Protein AF-A0A7C1GKV4-F1 (afdb_monomer_lite)

Structure (mmCIF, N/CA/C/O backbone):
data_AF-A0A7C1GKV4-F1
#
_entry.id   AF-A0A7C1GKV4-F1
#
loop_
_atom_site.group_PDB
_atom_site.id
_atom_site.type_symbol
_atom_site.label_atom_id
_atom_site.label_alt_id
_atom_site.label_comp_id
_atom_site.label_asym_id
_atom_site.label_entity_id
_atom_site.label_seq_id
_atom_site.pdbx_PDB_ins_code
_atom_site.Cartn_x
_atom_site.Cartn_y
_atom_site.Cartn_z
_atom_site.occupancy
_atom_site.B_iso_or_equiv
_atom_site.auth_seq_id
_atom_site.auth_comp_id
_atom_site.auth_asym_id
_atom_site.auth_atom_id
_atom_site.pdbx_PDB_model_num
ATOM 1 N N . MET A 1 1 ? -21.444 -11.875 -3.799 1.00 48.97 1 MET A N 1
ATOM 2 C CA . MET A 1 1 ? -20.025 -11.824 -3.410 1.00 48.97 1 MET A CA 1
ATOM 3 C C . MET A 1 1 ? -19.714 -13.017 -2.531 1.00 48.97 1 MET A C 1
ATOM 5 O O . MET A 1 1 ? -20.426 -13.207 -1.545 1.00 48.97 1 MET A O 1
ATOM 9 N N . SER A 1 2 ? -18.746 -13.840 -2.931 1.00 41.09 2 SER A N 1
ATOM 10 C CA . SER A 1 2 ? -18.395 -15.095 -2.247 1.00 41.09 2 SER A CA 1
ATOM 11 C C . SER A 1 2 ? -17.543 -14.828 -0.994 1.00 41.09 2 SER A C 1
ATOM 13 O O . SER A 1 2 ? -17.033 -13.725 -0.800 1.00 41.09 2 SER A O 1
ATOM 15 N N . ILE A 1 3 ? -17.397 -15.833 -0.126 1.00 46.38 3 ILE A N 1
ATOM 16 C CA . ILE A 1 3 ? -16.536 -15.771 1.069 1.00 46.38 3 ILE A CA 1
ATOM 17 C C . ILE A 1 3 ? -15.066 -15.501 0.677 1.00 46.38 3 ILE A C 1
ATOM 19 O O . ILE A 1 3 ? -14.377 -14.774 1.389 1.00 46.38 3 ILE A O 1
ATOM 23 N N . GLY A 1 4 ? -14.629 -15.976 -0.497 1.00 49.34 4 GLY A N 1
ATOM 24 C CA . GLY A 1 4 ? -13.272 -15.765 -1.015 1.00 49.34 4 GLY A CA 1
ATOM 25 C C . GLY A 1 4 ? -12.950 -14.303 -1.343 1.00 49.34 4 GL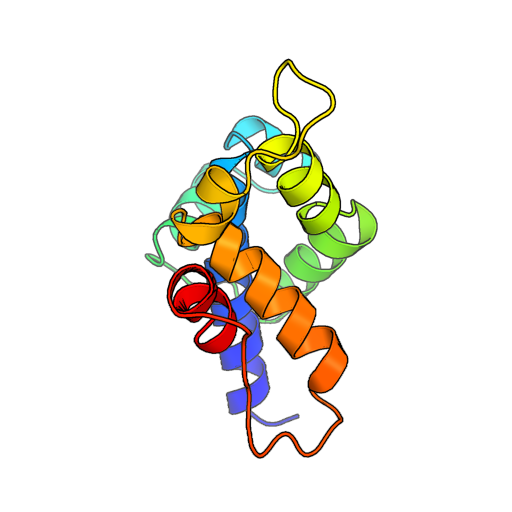Y A C 1
ATOM 26 O O . GLY A 1 4 ? -11.894 -13.818 -0.959 1.00 49.34 4 GLY A O 1
ATOM 27 N N . GLU A 1 5 ? -13.886 -13.551 -1.937 1.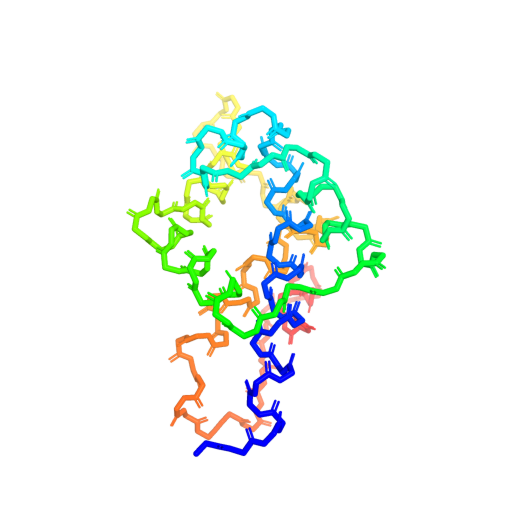00 56.91 5 GLU A N 1
ATOM 28 C CA . GLU A 1 5 ? -13.684 -12.115 -2.237 1.00 56.91 5 GLU A CA 1
ATOM 29 C C . GLU A 1 5 ? -13.533 -11.263 -0.958 1.00 56.91 5 GLU A C 1
ATOM 31 O O . GLU A 1 5 ? -12.916 -10.192 -0.960 1.00 56.91 5 GLU A O 1
ATOM 36 N N . ALA A 1 6 ? -14.120 -11.717 0.157 1.00 57.03 6 ALA A N 1
ATOM 37 C CA . ALA A 1 6 ? -14.031 -11.031 1.443 1.00 57.03 6 ALA A CA 1
ATOM 38 C C . ALA A 1 6 ? -12.680 -11.268 2.138 1.00 57.03 6 ALA A C 1
ATOM 40 O O . ALA A 1 6 ? -12.109 -10.314 2.666 1.00 57.03 6 ALA A O 1
ATOM 41 N N . GLU A 1 7 ? -12.160 -12.499 2.112 1.00 59.12 7 GLU A N 1
ATOM 42 C CA . GLU A 1 7 ? -10.816 -12.817 2.624 1.00 59.12 7 GLU A CA 1
ATOM 43 C C . GLU A 1 7 ? -9.718 -12.143 1.793 1.00 59.12 7 GLU A C 1
ATOM 45 O O . GLU A 1 7 ? -8.778 -11.570 2.352 1.00 59.12 7 GLU A O 1
ATOM 50 N N . GLU A 1 8 ? -9.888 -12.122 0.471 1.00 61.66 8 GLU A N 1
ATOM 51 C CA . GLU A 1 8 ? -8.988 -11.447 -0.464 1.00 61.66 8 GLU A CA 1
ATOM 52 C C . GLU A 1 8 ? -8.890 -9.945 -0.155 1.00 61.66 8 GLU A C 1
ATOM 54 O O . GLU A 1 8 ? -7.793 -9.396 -0.033 1.00 61.66 8 GLU A O 1
ATOM 59 N N . SER A 1 9 ? -10.027 -9.294 0.116 1.00 79.56 9 SER A N 1
ATOM 60 C CA . SER A 1 9 ? -10.062 -7.882 0.513 1.00 79.56 9 SER A CA 1
ATOM 61 C C . SER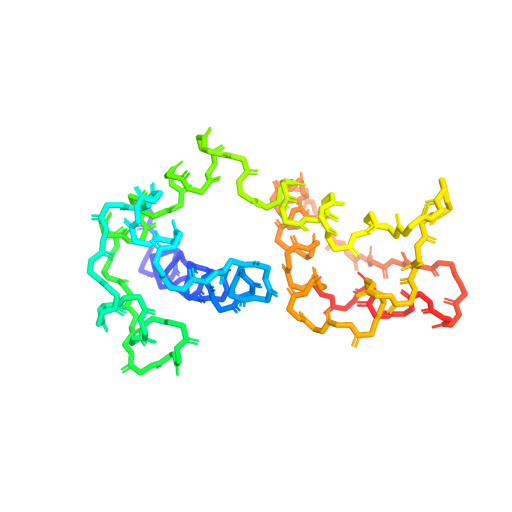 A 1 9 ? -9.284 -7.613 1.812 1.00 79.56 9 SER A C 1
ATOM 63 O O . SER A 1 9 ? -8.556 -6.623 1.901 1.00 79.56 9 SER A O 1
ATOM 65 N N . SER A 1 10 ? -9.399 -8.485 2.820 1.00 93.00 10 SER A N 1
ATOM 66 C CA . SER A 1 10 ? -8.720 -8.319 4.116 1.00 93.00 10 SER A CA 1
ATOM 67 C C . SER A 1 10 ? -7.207 -8.519 4.030 1.00 93.00 10 SER A C 1
ATOM 69 O O . SER A 1 10 ? -6.449 -7.746 4.627 1.00 93.00 10 SER A O 1
ATOM 71 N N . TYR A 1 11 ? -6.754 -9.520 3.270 1.00 93.44 11 TYR A N 1
ATOM 72 C CA . TYR A 1 11 ? -5.329 -9.738 3.027 1.00 93.44 11 TYR A CA 1
ATOM 73 C C . TYR A 1 11 ? -4.708 -8.579 2.238 1.00 93.44 11 TYR A C 1
ATOM 75 O O . TYR A 1 11 ? -3.663 -8.060 2.638 1.00 93.44 11 TYR A O 1
ATOM 83 N N . ILE A 1 12 ? -5.379 -8.117 1.173 1.00 93.88 12 ILE A N 1
ATOM 84 C CA . ILE A 1 12 ? -4.935 -6.966 0.371 1.00 93.88 12 ILE A CA 1
ATOM 85 C C . ILE A 1 12 ? -4.751 -5.735 1.261 1.00 93.88 12 ILE A C 1
ATOM 87 O O . ILE A 1 12 ? -3.718 -5.073 1.179 1.00 93.88 12 ILE A O 1
ATOM 91 N N . VAL A 1 13 ? -5.700 -5.448 2.158 1.00 96.25 13 VAL A N 1
ATOM 92 C CA . VAL A 1 13 ? -5.589 -4.313 3.089 1.00 96.25 13 VAL A CA 1
ATOM 93 C C . VAL A 1 13 ? -4.372 -4.441 3.994 1.00 96.25 13 VAL A C 1
ATOM 95 O O . VAL A 1 13 ? -3.606 -3.487 4.119 1.00 96.25 13 VAL A O 1
ATOM 98 N N . ALA A 1 14 ? -4.169 -5.602 4.617 1.00 97.06 14 ALA A N 1
ATO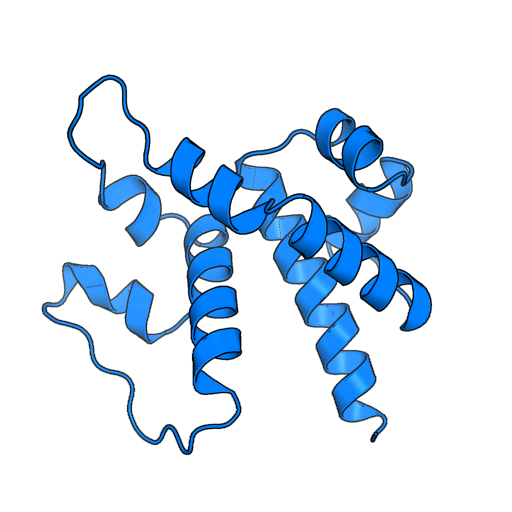M 99 C CA . ALA A 1 14 ? -3.016 -5.821 5.488 1.00 97.06 14 ALA A CA 1
ATOM 100 C C . ALA A 1 14 ? -1.692 -5.661 4.717 1.00 97.06 14 ALA A C 1
ATOM 102 O O . ALA A 1 14 ? -0.774 -4.985 5.190 1.00 97.06 14 ALA A O 1
ATOM 103 N N . LYS A 1 15 ? -1.621 -6.198 3.491 1.00 96.56 15 LYS A N 1
ATOM 104 C CA . LYS A 1 15 ? -0.459 -6.071 2.599 1.00 96.56 15 LYS A CA 1
ATOM 105 C C . LYS A 1 15 ? -0.205 -4.615 2.199 1.00 96.56 15 LYS A C 1
ATOM 107 O O . LYS A 1 15 ? 0.946 -4.174 2.218 1.00 96.56 15 LYS A O 1
ATOM 112 N N . LEU A 1 16 ? -1.254 -3.846 1.903 1.00 97.31 16 LEU A N 1
ATOM 113 C CA . LEU A 1 16 ? -1.158 -2.413 1.616 1.00 97.31 16 LEU A CA 1
ATOM 114 C C . LEU A 1 16 ? -0.675 -1.621 2.829 1.00 97.31 16 LEU A C 1
ATOM 116 O O . LEU A 1 16 ? 0.250 -0.831 2.688 1.00 97.31 16 LEU A O 1
ATOM 120 N N . LEU A 1 17 ? -1.233 -1.856 4.019 1.00 97.62 17 LEU A N 1
ATOM 121 C CA . LEU A 1 17 ? -0.786 -1.188 5.244 1.00 97.62 17 LEU A CA 1
ATOM 122 C C . LEU A 1 17 ? 0.685 -1.497 5.548 1.00 97.62 17 LEU A C 1
ATOM 124 O O . LEU A 1 17 ? 1.459 -0.581 5.823 1.00 97.62 17 LEU A O 1
ATOM 128 N N . ASN A 1 18 ? 1.091 -2.768 5.453 1.00 97.38 18 ASN A N 1
ATOM 129 C CA . ASN A 1 18 ? 2.492 -3.173 5.602 1.00 97.38 18 ASN A CA 1
ATOM 130 C C . ASN A 1 18 ? 3.404 -2.448 4.601 1.00 97.38 18 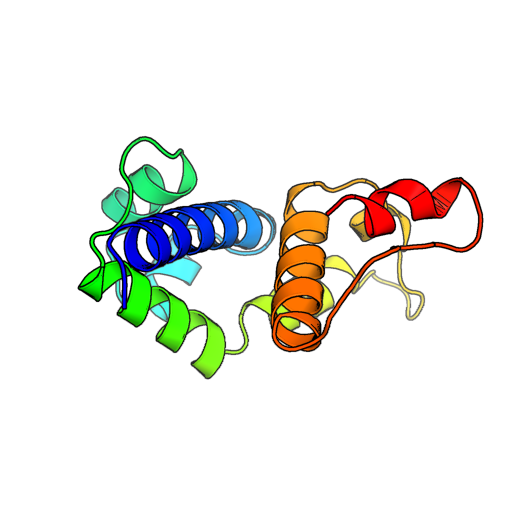ASN A C 1
ATOM 132 O O . ASN A 1 18 ? 4.501 -2.025 4.957 1.00 97.38 18 ASN A O 1
ATOM 136 N N . SER A 1 19 ? 2.935 -2.278 3.366 1.00 97.19 19 SER A N 1
ATOM 137 C CA . SER A 1 19 ? 3.696 -1.627 2.303 1.00 97.19 19 SER A CA 1
ATOM 138 C C . SER A 1 19 ? 3.786 -0.110 2.497 1.00 97.19 19 SER A C 1
ATOM 140 O O . SER A 1 19 ? 4.860 0.472 2.379 1.00 97.19 19 SER A O 1
ATOM 142 N N . LEU A 1 20 ? 2.686 0.534 2.895 1.00 97.31 20 LEU A N 1
ATOM 143 C CA . LEU A 1 20 ? 2.624 1.965 3.210 1.00 97.31 20 LEU A CA 1
ATOM 144 C C . LEU A 1 20 ? 3.514 2.342 4.401 1.00 97.31 20 LEU A C 1
ATOM 146 O O . LEU A 1 20 ? 4.015 3.464 4.453 1.00 97.31 20 LEU A O 1
ATOM 150 N N . LYS A 1 21 ? 3.783 1.406 5.324 1.00 95.25 21 LYS A N 1
ATOM 151 C CA . LYS A 1 21 ? 4.727 1.608 6.436 1.00 95.25 21 LYS A CA 1
ATOM 152 C C . LYS A 1 21 ? 6.170 1.854 6.006 1.00 95.25 21 LYS A C 1
ATOM 154 O O . LYS A 1 21 ? 6.953 2.240 6.873 1.00 95.25 21 LYS A O 1
ATOM 159 N N . GLU A 1 22 ? 6.510 1.619 4.743 1.00 94.06 22 GLU A N 1
ATOM 160 C CA . GLU A 1 22 ? 7.802 2.003 4.175 1.00 94.06 22 GLU A CA 1
ATOM 161 C C . GLU A 1 22 ? 7.983 3.522 4.117 1.00 94.06 22 GLU A C 1
ATOM 163 O O . GLU A 1 22 ? 9.088 4.022 4.288 1.00 94.06 22 GLU A O 1
ATOM 168 N N . VAL A 1 23 ? 6.888 4.254 3.907 1.00 93.69 23 VAL A N 1
ATOM 169 C CA . VAL A 1 23 ? 6.916 5.706 3.703 1.00 93.69 23 VAL A CA 1
ATOM 170 C C . VAL A 1 23 ? 6.309 6.452 4.887 1.00 93.69 23 VAL A C 1
ATOM 172 O O . VAL A 1 23 ? 6.827 7.488 5.289 1.00 93.69 23 VAL A O 1
ATOM 175 N N . TYR A 1 24 ? 5.238 5.912 5.466 1.00 95.69 24 TYR A N 1
ATOM 176 C CA . TYR A 1 24 ? 4.503 6.543 6.557 1.00 95.69 24 TYR A CA 1
ATOM 177 C C . TYR A 1 24 ? 4.859 5.930 7.908 1.00 95.69 24 TYR A C 1
ATOM 179 O O . TYR A 1 24 ? 4.948 4.708 8.070 1.00 95.69 24 TYR A O 1
ATOM 187 N N . THR A 1 25 ? 5.000 6.766 8.926 1.00 95.81 25 THR A N 1
ATOM 188 C CA . THR A 1 25 ? 5.051 6.368 10.335 1.00 95.81 25 THR A CA 1
ATOM 189 C C . THR A 1 25 ? 3.684 5.864 10.814 1.00 95.81 25 THR A C 1
ATOM 191 O O . THR A 1 25 ? 2.656 6.094 10.180 1.00 95.81 25 THR A O 1
ATOM 194 N N . PHE A 1 26 ? 3.646 5.157 11.951 1.00 95.00 26 PHE A N 1
ATOM 195 C CA . PHE A 1 26 ? 2.362 4.750 12.540 1.00 95.00 26 PHE A CA 1
ATOM 196 C C . PHE A 1 26 ? 1.494 5.947 12.919 1.00 95.00 26 PHE A C 1
ATOM 198 O O . PHE A 1 26 ? 0.291 5.889 12.711 1.00 95.00 26 PHE A O 1
ATOM 205 N N . LYS A 1 27 ? 2.109 7.034 13.399 1.00 95.69 27 LYS A N 1
ATOM 206 C CA . LYS A 1 27 ? 1.399 8.258 13.765 1.00 95.69 27 LYS A CA 1
ATOM 207 C C . LYS A 1 27 ? 0.702 8.893 12.559 1.00 95.69 27 LYS A C 1
ATOM 209 O O . LYS A 1 27 ? -0.473 9.215 12.643 1.00 95.69 27 LYS A O 1
ATOM 214 N N . GLU A 1 28 ? 1.395 9.002 11.427 1.00 96.88 28 GLU A N 1
ATOM 215 C CA . GLU A 1 28 ? 0.788 9.526 10.196 1.00 96.88 28 GLU A CA 1
ATOM 216 C C . GLU A 1 28 ? -0.356 8.633 9.706 1.00 96.88 28 GLU A C 1
ATOM 218 O O . GLU A 1 28 ? -1.409 9.134 9.327 1.00 96.88 28 GLU A O 1
ATOM 223 N N . LEU A 1 29 ? -0.183 7.305 9.734 1.00 97.12 29 LEU A N 1
ATOM 224 C CA . LEU A 1 29 ? -1.260 6.387 9.354 1.00 97.12 29 LEU A CA 1
ATOM 225 C C . LEU A 1 29 ? -2.443 6.437 10.325 1.00 97.12 29 LEU A C 1
ATOM 227 O O . LEU A 1 29 ? -3.576 6.319 9.877 1.00 97.12 29 LEU A O 1
ATOM 231 N N . GLU A 1 30 ? -2.201 6.612 11.623 1.00 96.75 30 GLU A N 1
ATOM 232 C CA . GLU A 1 30 ? -3.248 6.783 12.634 1.00 96.75 30 GLU A CA 1
ATOM 233 C C . GLU A 1 30 ? -4.077 8.038 12.359 1.00 96.75 30 GLU A C 1
ATOM 235 O O . GLU A 1 30 ? -5.301 7.950 12.313 1.00 96.75 30 GLU A O 1
ATOM 240 N N . GLU A 1 31 ? -3.419 9.169 12.094 1.00 96.50 31 GLU A N 1
ATOM 241 C CA . GLU A 1 31 ? -4.078 10.440 11.771 1.00 96.50 31 GLU A CA 1
ATOM 242 C C . GLU A 1 31 ? -4.873 10.364 10.457 1.00 96.50 31 GLU A C 1
ATOM 244 O O . GLU A 1 31 ? -5.986 10.875 10.368 1.00 96.50 31 GLU A O 1
ATOM 249 N N . ILE A 1 32 ? -4.321 9.710 9.431 1.00 96.25 32 ILE A N 1
ATOM 250 C CA . ILE A 1 32 ? -4.942 9.613 8.103 1.00 96.25 32 ILE A CA 1
ATOM 251 C C . ILE A 1 32 ? -6.107 8.613 8.078 1.00 96.25 32 ILE A C 1
ATOM 253 O O . ILE A 1 32 ? -7.098 8.841 7.383 1.00 96.25 32 ILE A O 1
ATOM 257 N N . LEU A 1 33 ? -5.959 7.472 8.756 1.00 95.00 33 LEU A N 1
ATOM 258 C CA . LEU A 1 33 ? -6.918 6.362 8.713 1.00 95.00 33 LEU A CA 1
ATOM 259 C C . LEU A 1 33 ? -7.910 6.382 9.881 1.00 95.00 33 LEU A C 1
ATOM 261 O O . LEU A 1 33 ? -8.767 5.499 9.935 1.00 95.00 33 LEU A O 1
ATOM 265 N N . ASP A 1 34 ? -7.775 7.344 10.800 1.00 95.00 34 ASP A N 1
ATOM 266 C CA . ASP A 1 34 ? -8.558 7.455 12.035 1.00 95.00 34 ASP A CA 1
ATOM 267 C C . ASP A 1 34 ? -8.593 6.118 12.801 1.00 95.00 34 ASP A C 1
ATOM 269 O O . ASP A 1 34 ? -9.642 5.547 13.113 1.00 95.00 34 ASP A O 1
ATOM 273 N N . MET A 1 35 ? -7.404 5.542 13.015 1.00 93.81 35 MET A N 1
ATOM 274 C CA . MET A 1 35 ? -7.255 4.206 13.594 1.00 93.81 35 MET A CA 1
ATOM 275 C C . MET A 1 35 ? -6.097 4.130 14.589 1.00 93.81 35 MET A C 1
ATOM 277 O O . MET A 1 35 ? -4.972 4.455 14.219 1.00 93.81 35 MET A O 1
ATOM 281 N N . PRO A 1 36 ? -6.311 3.569 15.795 1.00 95.62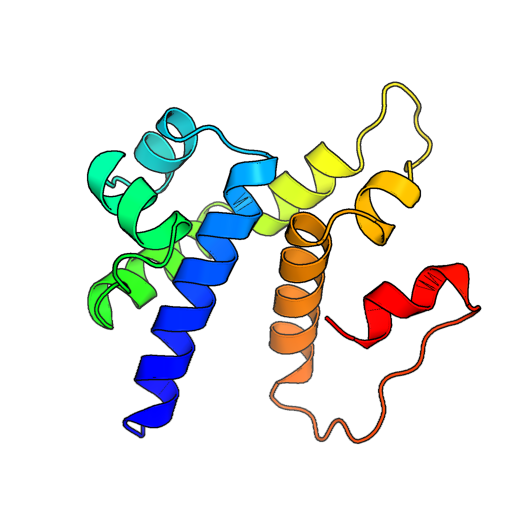 36 PRO A N 1
ATOM 282 C CA . PRO A 1 36 ? -5.249 3.407 16.779 1.00 95.62 36 PRO A CA 1
ATOM 283 C C . PRO A 1 36 ? -4.028 2.659 16.231 1.00 95.62 36 PRO A C 1
ATOM 285 O O . PRO A 1 36 ? -4.155 1.566 15.666 1.00 95.62 36 PRO A O 1
ATOM 288 N N . SER A 1 37 ? -2.835 3.179 16.516 1.00 94.62 37 SER A N 1
ATOM 289 C CA . SER A 1 37 ? -1.546 2.589 16.135 1.00 94.62 37 SER A CA 1
ATOM 290 C C . SER A 1 37 ? -1.414 1.124 16.552 1.00 94.62 37 SER A C 1
ATOM 292 O O . SER A 1 37 ? -0.821 0.330 15.828 1.00 94.62 37 SER A O 1
ATOM 294 N N . GLN A 1 38 ? -2.013 0.728 17.681 1.00 95.31 38 GLN A N 1
ATOM 295 C CA . GLN A 1 38 ? -2.020 -0.665 18.140 1.00 95.31 38 GLN A CA 1
ATOM 296 C C . GLN A 1 38 ? -2.741 -1.603 17.156 1.00 95.31 38 GLN A C 1
ATOM 298 O O . GLN A 1 38 ? -2.288 -2.724 16.923 1.00 95.31 38 GLN A O 1
ATOM 303 N N . LEU A 1 39 ? -3.861 -1.163 16.572 1.00 96.19 39 LEU A N 1
ATOM 304 C CA . LEU A 1 39 ? -4.587 -1.935 15.559 1.00 96.19 39 LEU A CA 1
ATOM 305 C C . LEU A 1 39 ? -3.824 -1.944 14.237 1.00 96.19 39 LEU A C 1
ATOM 307 O O . LEU A 1 39 ? -3.639 -3.013 13.655 1.00 96.19 39 LEU A O 1
ATOM 311 N N . LEU A 1 40 ? -3.312 -0.785 13.812 1.00 96.50 40 LEU A N 1
ATOM 312 C CA . LEU A 1 40 ? -2.467 -0.682 12.622 1.00 96.50 40 LEU A CA 1
ATOM 313 C C . LEU A 1 40 ? -1.261 -1.617 12.717 1.00 96.50 40 LEU A C 1
ATOM 315 O O . LEU A 1 40 ? -0.977 -2.338 11.764 1.00 96.50 40 LEU A O 1
ATOM 319 N N . TRP A 1 41 ? -0.594 -1.670 13.873 1.00 96.81 41 TRP A N 1
ATOM 320 C CA . TRP A 1 41 ? 0.525 -2.575 14.110 1.00 96.81 41 TRP A CA 1
ATOM 321 C C . TRP A 1 41 ? 0.122 -4.025 13.846 1.00 96.81 41 TRP A C 1
ATOM 323 O O . TRP A 1 41 ? 0.730 -4.660 12.986 1.00 96.81 41 TRP A O 1
ATOM 333 N N . ARG A 1 42 ? -0.965 -4.506 14.467 1.00 97.19 42 ARG A N 1
ATOM 334 C CA . ARG A 1 42 ? -1.455 -5.888 14.292 1.00 97.19 42 ARG A CA 1
ATOM 335 C C . ARG A 1 42 ? -1.748 -6.238 12.835 1.00 97.19 42 ARG A C 1
ATOM 337 O O . ARG A 1 42 ? -1.480 -7.367 12.428 1.00 97.19 42 ARG A O 1
ATOM 344 N N . TYR A 1 43 ? -2.291 -5.295 12.067 1.00 96.94 43 TYR A N 1
ATOM 345 C CA . TYR A 1 43 ? -2.568 -5.496 10.644 1.00 96.94 43 TYR A CA 1
ATOM 346 C C . TYR A 1 43 ? -1.282 -5.495 9.814 1.00 96.94 43 TYR A C 1
ATOM 348 O O . TYR A 1 43 ? -1.082 -6.375 8.982 1.00 96.94 43 TYR A O 1
ATOM 356 N N . THR A 1 44 ? -0.373 -4.553 10.073 1.00 96.25 44 THR A N 1
ATOM 357 C CA . THR A 1 44 ? 0.901 -4.446 9.343 1.00 96.25 44 THR A CA 1
ATOM 358 C C . THR A 1 44 ? 1.848 -5.614 9.612 1.00 96.25 44 THR A C 1
ATOM 360 O O . THR A 1 44 ? 2.658 -5.939 8.748 1.00 96.25 44 THR A O 1
ATOM 363 N N . THR A 1 45 ? 1.762 -6.263 10.775 1.00 95.75 45 THR A N 1
ATOM 364 C CA . THR A 1 45 ? 2.544 -7.463 11.115 1.00 95.75 45 THR A CA 1
ATOM 365 C C . THR A 1 45 ? 1.833 -8.763 10.754 1.00 95.75 45 THR A C 1
ATOM 367 O O . THR A 1 45 ? 2.349 -9.835 11.064 1.00 95.75 45 THR A O 1
ATOM 370 N N . PHE A 1 46 ? 0.652 -8.688 10.128 1.00 95.75 46 PHE A N 1
ATOM 371 C CA . PHE A 1 46 ? -0.198 -9.838 9.808 1.00 95.75 46 PHE A CA 1
ATOM 372 C C . PHE A 1 46 ? -0.583 -10.687 11.036 1.00 95.75 46 PHE A C 1
ATOM 374 O O . PHE A 1 46 ? -0.974 -11.843 10.904 1.00 95.75 46 PHE A O 1
ATOM 381 N N . SER A 1 47 ? -0.494 -10.124 12.248 1.00 96.19 47 SER A N 1
ATOM 382 C CA . SER A 1 47 ? -0.900 -10.801 13.489 1.00 96.19 47 SER A CA 1
ATOM 383 C C . SER A 1 47 ? -2.421 -10.889 13.626 1.00 96.19 47 SER A C 1
ATOM 385 O O . SER A 1 47 ? -2.939 -11.744 14.340 1.00 96.19 47 SER A O 1
ATOM 387 N N . GLN A 1 48 ? -3.145 -9.987 12.966 1.00 94.31 48 GLN A N 1
ATOM 388 C CA . GLN A 1 48 ? -4.587 -10.066 12.767 1.00 94.31 48 GLN A CA 1
ATOM 389 C C . GLN A 1 48 ? -4.919 -9.485 11.392 1.00 94.31 48 GLN A C 1
ATOM 391 O O . GLN A 1 48 ? -4.243 -8.567 10.933 1.00 94.31 48 GLN A O 1
ATOM 396 N N . PHE A 1 49 ? -5.987 -9.967 10.765 1.00 94.44 49 PHE A N 1
ATOM 397 C CA . PHE A 1 49 ? -6.561 -9.335 9.582 1.00 94.44 49 PHE A CA 1
ATOM 398 C C . PHE A 1 49 ? -7.768 -8.468 9.957 1.00 94.44 49 PHE A C 1
ATOM 400 O O . PHE A 1 49 ? -8.522 -8.833 10.864 1.00 94.44 49 PHE A O 1
ATOM 407 N N . PRO A 1 50 ? -7.969 -7.323 9.282 1.00 94.12 50 PRO A N 1
ATOM 408 C CA . PRO A 1 50 ? -9.156 -6.510 9.493 1.00 94.12 50 PRO A CA 1
ATOM 409 C C . PRO A 1 50 ? -10.404 -7.270 9.037 1.00 94.12 50 PRO A C 1
ATOM 411 O O . PRO A 1 50 ? -10.405 -7.927 7.994 1.00 94.12 50 PRO A O 1
ATOM 414 N N . GLU A 1 51 ? -11.494 -7.139 9.787 1.00 93.19 51 GLU A N 1
ATOM 415 C CA . GLU A 1 51 ? -12.802 -7.630 9.351 1.00 93.19 51 GLU A CA 1
ATOM 416 C C . GLU A 1 51 ? -13.268 -6.907 8.085 1.00 93.19 51 GLU A C 1
ATOM 418 O O . GLU A 1 51 ? -12.870 -5.773 7.824 1.00 93.19 51 GLU A O 1
ATOM 423 N N . ARG A 1 52 ? -14.185 -7.519 7.331 1.00 89.56 52 ARG A N 1
ATOM 424 C CA . ARG A 1 52 ? -14.651 -7.016 6.028 1.00 89.56 52 ARG A CA 1
ATOM 425 C C . ARG A 1 52 ? -15.050 -5.535 6.027 1.00 89.56 52 ARG A C 1
ATOM 427 O O . ARG A 1 52 ? -14.707 -4.806 5.099 1.00 89.56 52 ARG A O 1
ATOM 434 N N . GLN A 1 53 ? -15.782 -5.078 7.045 1.00 91.06 53 GLN A N 1
ATOM 435 C CA . GLN A 1 53 ? -16.202 -3.673 7.127 1.00 91.06 53 GLN A CA 1
ATOM 436 C C . GLN A 1 53 ? -15.014 -2.740 7.385 1.00 91.06 53 GLN A C 1
ATOM 438 O O . GLN A 1 53 ? -14.908 -1.687 6.761 1.00 91.06 53 GLN A O 1
ATOM 443 N N . THR A 1 54 ? -14.101 -3.145 8.266 1.00 93.56 54 THR A N 1
ATOM 444 C CA . THR A 1 54 ? -12.877 -2.403 8.593 1.00 93.56 54 THR A CA 1
ATOM 445 C C . THR A 1 54 ? -11.921 -2.361 7.404 1.00 93.56 54 THR A C 1
ATOM 447 O O . THR A 1 54 ? -11.419 -1.298 7.062 1.00 93.56 54 THR A O 1
ATOM 450 N N . ALA A 1 55 ? -11.736 -3.491 6.720 1.00 95.12 55 ALA A N 1
ATOM 451 C CA . ALA A 1 55 ? -10.973 -3.618 5.484 1.00 95.12 55 ALA A CA 1
ATOM 452 C C . ALA A 1 55 ? -11.474 -2.630 4.421 1.00 95.12 55 ALA A C 1
ATOM 454 O O . ALA A 1 55 ? -10.691 -1.864 3.862 1.00 95.12 55 ALA A O 1
ATOM 455 N N . LYS A 1 56 ? -12.795 -2.582 4.207 1.00 92.69 56 LYS A N 1
ATOM 456 C CA . LYS A 1 56 ? -13.413 -1.628 3.282 1.00 92.69 56 LYS A CA 1
ATOM 457 C C . LYS A 1 56 ? -13.133 -0.174 3.679 1.00 92.69 56 LYS A C 1
ATOM 459 O O . LYS A 1 56 ? -12.667 0.585 2.840 1.00 92.69 56 LYS A O 1
ATOM 464 N N . LYS A 1 57 ? -13.348 0.193 4.949 1.00 94.00 57 LYS A N 1
ATOM 465 C CA . LYS A 1 57 ? -13.074 1.555 5.449 1.00 94.00 57 LYS A CA 1
ATOM 466 C C . LYS A 1 57 ? -11.620 1.974 5.222 1.00 94.00 57 LYS A C 1
ATOM 468 O O . LYS A 1 57 ? -11.372 3.080 4.759 1.00 94.00 57 LYS A O 1
ATOM 473 N N . ILE A 1 58 ? -10.671 1.079 5.505 1.00 96.38 58 ILE A N 1
ATOM 474 C CA . ILE A 1 58 ? -9.245 1.345 5.285 1.00 96.38 58 ILE A CA 1
ATOM 475 C C . ILE A 1 58 ? -8.961 1.544 3.791 1.00 96.38 58 ILE A C 1
ATOM 477 O O . ILE A 1 58 ? -8.275 2.494 3.425 1.00 96.38 58 ILE A O 1
ATOM 481 N N . LEU A 1 59 ? -9.485 0.678 2.917 1.00 94.38 59 LEU A N 1
ATOM 482 C CA . LEU A 1 59 ? -9.306 0.815 1.466 1.00 94.38 59 LEU A CA 1
ATOM 483 C C . LEU A 1 59 ? -9.886 2.121 0.927 1.00 94.38 59 LEU A C 1
ATOM 485 O O . LEU A 1 59 ? -9.243 2.771 0.101 1.00 94.38 59 LEU A O 1
ATOM 489 N N . ASP A 1 60 ? -11.077 2.502 1.385 1.00 93.69 60 ASP A N 1
ATOM 490 C CA . ASP A 1 60 ? -11.724 3.753 0.995 1.00 93.69 60 ASP A CA 1
ATOM 491 C C . ASP A 1 60 ? -10.861 4.950 1.438 1.00 93.69 60 ASP A C 1
ATOM 493 O O . ASP A 1 60 ? -10.491 5.770 0.598 1.00 93.69 60 ASP A O 1
ATOM 497 N N . ALA A 1 61 ? -10.379 4.966 2.687 1.00 95.75 61 ALA A N 1
ATOM 498 C CA . ALA A 1 61 ? -9.482 6.011 3.189 1.00 95.75 61 ALA A CA 1
ATOM 499 C C . ALA A 1 61 ? -8.138 6.077 2.433 1.00 95.75 61 ALA A C 1
ATOM 501 O O . ALA A 1 61 ? -7.667 7.170 2.104 1.00 95.75 61 ALA A O 1
ATOM 502 N N . ILE A 1 62 ? -7.529 4.928 2.101 1.00 95.94 62 ILE A N 1
ATOM 503 C CA . ILE A 1 62 ? -6.309 4.850 1.275 1.00 95.94 62 ILE A CA 1
ATOM 504 C C . ILE A 1 62 ? -6.544 5.511 -0.091 1.00 95.94 62 ILE A C 1
ATOM 506 O O . ILE A 1 62 ? -5.683 6.254 -0.574 1.00 95.94 62 ILE A O 1
ATOM 510 N N . ARG A 1 63 ? -7.702 5.247 -0.715 1.00 93.38 63 ARG A N 1
ATOM 511 C CA . ARG A 1 63 ? -8.074 5.790 -2.031 1.00 93.38 63 ARG A CA 1
ATOM 512 C C . ARG A 1 63 ? -8.368 7.283 -1.971 1.00 93.38 63 ARG A C 1
ATOM 514 O O . ARG A 1 63 ? -7.840 8.029 -2.791 1.00 93.38 63 ARG A O 1
ATOM 521 N N . GLU A 1 64 ? -9.192 7.714 -1.023 1.00 95.50 64 GLU A N 1
ATOM 522 C CA . GLU A 1 64 ? -9.591 9.115 -0.851 1.00 95.50 64 GLU A CA 1
ATOM 523 C C . GLU A 1 64 ? -8.378 10.008 -0.582 1.00 95.50 64 GLU A C 1
ATOM 525 O O . GLU A 1 64 ? -8.233 11.073 -1.185 1.00 95.50 64 GLU A O 1
ATOM 530 N N . ASN A 1 65 ? -7.437 9.525 0.233 1.00 96.25 65 ASN A N 1
ATOM 531 C CA . ASN A 1 65 ? -6.214 10.253 0.555 1.00 96.25 65 ASN A CA 1
ATOM 532 C C . ASN A 1 65 ? -5.084 10.077 -0.471 1.00 96.25 65 ASN A C 1
ATOM 534 O O . ASN A 1 65 ? -4.042 10.728 -0.323 1.00 96.25 65 ASN A O 1
ATOM 538 N N . ARG A 1 66 ? -5.270 9.244 -1.508 1.00 96.12 66 ARG A N 1
ATOM 539 C CA . ARG A 1 66 ? -4.256 8.911 -2.530 1.00 96.12 66 ARG A CA 1
ATOM 540 C C . ARG A 1 66 ? -2.921 8.472 -1.917 1.00 96.12 66 ARG A C 1
ATOM 542 O O . ARG A 1 66 ? -1.856 8.971 -2.288 1.00 96.12 66 ARG A O 1
ATOM 549 N N . LEU A 1 67 ? -2.980 7.615 -0.893 1.00 97.00 67 LEU A N 1
ATOM 550 C CA . LEU A 1 67 ? -1.793 7.260 -0.101 1.00 97.00 67 LEU A CA 1
ATOM 551 C C . LEU A 1 67 ? -0.765 6.483 -0.909 1.00 97.00 67 LEU A C 1
ATOM 553 O O . LEU A 1 67 ? 0.429 6.682 -0.722 1.00 97.00 67 LEU A O 1
ATOM 557 N N . ILE A 1 68 ? -1.218 5.634 -1.828 1.00 96.31 68 ILE A N 1
ATOM 558 C CA . ILE A 1 68 ? -0.327 4.831 -2.665 1.00 96.31 68 ILE A CA 1
ATOM 559 C C . ILE A 1 68 ? 0.442 5.743 -3.623 1.00 96.31 68 ILE A C 1
ATOM 561 O O . ILE A 1 68 ? 1.664 5.675 -3.703 1.00 96.31 68 ILE A O 1
ATOM 565 N N . GLU A 1 69 ? -0.251 6.654 -4.300 1.00 94.19 69 GLU A N 1
ATOM 566 C CA . GLU A 1 69 ? 0.346 7.588 -5.251 1.00 94.19 69 GLU A CA 1
ATOM 567 C C . GLU A 1 69 ? 1.320 8.548 -4.559 1.00 94.19 69 GLU A C 1
ATOM 569 O O . GLU A 1 69 ? 2.404 8.823 -5.078 1.00 94.19 69 GLU A O 1
ATOM 574 N N . LYS A 1 70 ? 0.961 9.036 -3.365 1.00 94.50 70 LYS A N 1
ATOM 575 C CA . LYS A 1 70 ? 1.846 9.863 -2.535 1.00 94.50 70 LYS A CA 1
ATOM 576 C C . LYS A 1 70 ? 3.070 9.076 -2.059 1.00 94.50 70 LYS A C 1
ATOM 578 O O . LYS A 1 70 ? 4.175 9.603 -2.167 1.00 94.50 70 LYS A O 1
ATOM 583 N N . ALA A 1 71 ? 2.895 7.828 -1.615 1.00 93.69 71 ALA A N 1
ATOM 584 C CA . ALA A 1 71 ? 3.993 6.957 -1.202 1.00 93.69 71 ALA A CA 1
ATOM 585 C C . ALA A 1 71 ? 4.980 6.703 -2.344 1.00 93.69 71 ALA A C 1
ATOM 587 O O . ALA A 1 71 ? 6.180 6.894 -2.168 1.00 93.69 71 ALA A O 1
ATOM 588 N N . LEU A 1 72 ? 4.483 6.342 -3.531 1.00 91.62 72 LEU A N 1
ATOM 589 C CA . LEU A 1 72 ? 5.323 6.127 -4.710 1.00 91.62 72 LEU A CA 1
ATOM 590 C C . LEU A 1 72 ? 6.057 7.407 -5.115 1.00 91.62 72 LEU A C 1
ATOM 592 O O . LEU A 1 72 ? 7.259 7.371 -5.369 1.00 91.62 72 LEU A O 1
ATOM 596 N N . LYS A 1 73 ? 5.367 8.556 -5.115 1.00 89.38 73 LYS A N 1
ATOM 597 C CA . LYS A 1 73 ? 5.998 9.847 -5.406 1.00 89.38 73 LYS A CA 1
ATOM 598 C C . LYS A 1 73 ? 7.118 10.155 -4.415 1.00 89.38 73 LYS A C 1
ATOM 600 O O . LYS A 1 73 ? 8.187 10.574 -4.845 1.00 89.38 73 LYS A O 1
ATOM 605 N N . GLN A 1 74 ? 6.896 9.947 -3.120 1.00 88.06 74 GLN A N 1
ATOM 606 C CA . GLN A 1 74 ? 7.899 10.194 -2.085 1.00 88.06 74 GLN A CA 1
ATOM 607 C C . GLN A 1 74 ? 9.075 9.213 -2.176 1.00 88.06 74 GLN A C 1
ATOM 609 O O . GLN A 1 74 ? 10.219 9.645 -2.089 1.00 88.06 74 GLN A O 1
ATOM 614 N N . ALA A 1 75 ? 8.817 7.927 -2.422 1.00 85.31 75 ALA A N 1
ATOM 615 C CA . ALA A 1 75 ? 9.859 6.910 -2.572 1.00 85.31 75 ALA A CA 1
ATOM 616 C C . ALA A 1 75 ? 10.763 7.162 -3.793 1.00 85.31 75 ALA A C 1
ATOM 618 O O . ALA A 1 75 ? 11.968 6.915 -3.734 1.00 85.31 75 ALA A O 1
ATOM 619 N N . LEU A 1 76 ? 10.187 7.680 -4.883 1.00 81.19 76 LEU A N 1
ATOM 620 C CA . LEU A 1 76 ? 10.892 7.989 -6.132 1.00 81.19 76 LEU A CA 1
ATOM 621 C C . LEU A 1 76 ? 11.524 9.387 -6.163 1.00 81.19 76 LEU A C 1
ATOM 623 O O . LEU A 1 76 ? 12.377 9.646 -7.013 1.00 81.19 76 LEU A O 1
ATOM 627 N N . SER A 1 77 ? 11.109 10.291 -5.272 1.00 74.19 77 SER A N 1
ATOM 628 C CA . SER A 1 77 ? 11.680 11.636 -5.180 1.00 74.19 77 SER A CA 1
ATOM 629 C C . SER A 1 77 ? 13.048 11.563 -4.495 1.00 74.19 77 SER A C 1
ATOM 631 O O . SER A 1 77 ? 13.139 11.484 -3.272 1.00 74.19 77 SER A O 1
ATOM 633 N N . GLY A 1 78 ? 14.118 11.557 -5.291 1.00 65.06 78 GLY A N 1
ATOM 634 C CA . GLY A 1 78 ? 15.480 11.809 -4.817 1.00 65.06 78 GLY A CA 1
ATOM 635 C C . GLY A 1 78 ? 15.764 13.309 -4.660 1.00 65.06 78 GLY A C 1
ATOM 636 O O . GLY A 1 78 ? 14.939 14.153 -5.008 1.00 65.06 78 GLY A O 1
ATOM 637 N N . GLU A 1 79 ? 16.961 13.658 -4.178 1.00 60.69 79 GLU A N 1
ATOM 638 C CA . GLU A 1 79 ? 17.442 15.056 -4.136 1.00 60.69 79 GLU A CA 1
ATOM 639 C C . GLU A 1 79 ? 17.614 15.656 -5.543 1.00 60.69 79 GLU A C 1
ATOM 641 O O . GLU A 1 79 ? 17.643 16.873 -5.729 1.00 60.69 79 GLU A O 1
ATOM 646 N N . THR A 1 80 ? 17.703 14.795 -6.558 1.00 61.47 80 THR A N 1
ATOM 647 C CA . THR A 1 80 ? 17.836 15.181 -7.960 1.00 61.47 80 THR A CA 1
ATOM 648 C C . THR A 1 80 ? 16.500 15.043 -8.696 1.00 61.47 80 THR A C 1
ATOM 650 O O . THR A 1 80 ? 15.627 14.273 -8.307 1.00 61.47 80 THR A O 1
ATOM 653 N N . ARG A 1 81 ? 16.331 15.756 -9.819 1.00 65.75 81 ARG A N 1
ATOM 654 C CA . ARG A 1 81 ? 15.158 15.606 -10.713 1.00 65.75 81 ARG A CA 1
ATOM 655 C C . ARG A 1 81 ? 15.119 14.258 -11.460 1.00 65.75 81 ARG A C 1
ATOM 657 O O . ARG A 1 81 ? 14.304 14.100 -12.365 1.00 65.75 81 ARG A O 1
ATOM 664 N N . VAL A 1 82 ? 16.005 13.318 -11.129 1.00 70.88 82 VAL A N 1
ATOM 665 C CA . VAL A 1 82 ? 16.101 11.995 -11.751 1.00 70.88 82 VAL A CA 1
ATOM 666 C C . VAL A 1 82 ? 15.498 10.969 -10.799 1.00 70.88 82 VAL A C 1
ATOM 668 O O . VAL A 1 82 ? 15.865 10.915 -9.628 1.00 70.88 82 VAL A O 1
ATOM 671 N N . ALA A 1 83 ? 14.564 10.160 -11.299 1.00 70.88 83 ALA A N 1
ATOM 672 C CA . ALA A 1 83 ? 13.967 9.089 -10.514 1.00 70.88 83 ALA A CA 1
ATOM 673 C C . ALA A 1 83 ? 15.015 8.008 -10.215 1.00 70.88 83 ALA A C 1
ATOM 675 O O . ALA A 1 83 ? 15.638 7.453 -11.121 1.00 70.88 83 ALA A O 1
ATOM 676 N N . GLU A 1 84 ? 15.190 7.686 -8.938 1.00 78.38 84 GLU A N 1
ATOM 677 C CA . GLU A 1 84 ? 16.079 6.612 -8.504 1.00 78.38 84 GLU A CA 1
ATOM 678 C C . GLU A 1 84 ? 15.376 5.252 -8.660 1.00 78.38 84 GLU A C 1
ATOM 680 O O . GLU A 1 84 ? 14.827 4.711 -7.702 1.00 78.38 84 GLU A O 1
ATOM 685 N N . GLU A 1 85 ? 15.385 4.696 -9.881 1.00 79.00 85 GLU A N 1
ATOM 686 C CA . GLU A 1 85 ? 14.695 3.438 -10.247 1.00 79.00 85 GLU A CA 1
ATOM 687 C C . GLU A 1 85 ? 14.974 2.283 -9.267 1.00 79.00 85 GLU A C 1
ATOM 689 O O . GLU A 1 85 ? 14.081 1.498 -8.947 1.00 79.00 85 GLU A O 1
ATOM 694 N N . TRP A 1 86 ? 16.201 2.195 -8.744 1.00 82.12 86 TRP A N 1
ATOM 695 C CA . TRP A 1 86 ? 16.618 1.139 -7.819 1.00 82.12 86 TRP A CA 1
ATOM 696 C C . TRP A 1 86 ? 15.811 1.128 -6.510 1.00 82.12 86 TRP A C 1
ATOM 698 O O . TRP A 1 86 ? 15.568 0.053 -5.961 1.00 82.12 86 TRP A O 1
ATOM 708 N N . ARG A 1 87 ? 15.333 2.291 -6.035 1.00 79.94 87 ARG A N 1
ATOM 709 C CA . ARG A 1 87 ? 14.489 2.385 -4.828 1.00 79.94 87 ARG A CA 1
ATOM 710 C C . ARG A 1 87 ? 13.146 1.693 -5.011 1.00 79.94 87 ARG A C 1
ATOM 712 O O . ARG A 1 87 ? 12.550 1.248 -4.036 1.00 79.94 87 ARG A O 1
ATOM 719 N N . LEU A 1 88 ? 12.678 1.614 -6.253 1.00 84.12 88 LEU A N 1
ATOM 720 C CA . LEU A 1 88 ? 11.444 0.936 -6.609 1.00 84.12 88 LEU A CA 1
ATOM 721 C C . LEU A 1 88 ? 11.700 -0.537 -6.922 1.00 84.12 88 LEU A C 1
ATOM 723 O O . LEU A 1 88 ? 11.015 -1.392 -6.376 1.00 84.12 88 LEU A O 1
ATOM 727 N N . LEU A 1 89 ? 12.707 -0.843 -7.743 1.00 86.38 89 LEU A N 1
ATOM 728 C CA . LEU A 1 89 ? 12.963 -2.205 -8.227 1.00 86.38 89 LEU A CA 1
ATOM 729 C C . LEU A 1 89 ? 13.428 -3.185 -7.139 1.00 86.38 89 LEU A C 1
ATOM 731 O O . LEU A 1 89 ? 13.218 -4.386 -7.285 1.00 86.38 89 LEU A O 1
ATOM 735 N N . PHE A 1 90 ? 14.039 -2.696 -6.056 1.00 85.81 90 PHE A N 1
ATOM 736 C CA . PHE A 1 90 ? 14.608 -3.546 -5.000 1.00 85.81 90 PHE A CA 1
ATOM 737 C C . PHE A 1 90 ? 13.936 -3.383 -3.635 1.00 85.81 90 PHE A C 1
ATOM 739 O O . PHE A 1 90 ? 14.440 -3.894 -2.636 1.00 85.81 90 PHE A O 1
ATOM 746 N N . ASN A 1 91 ? 12.789 -2.704 -3.575 1.00 91.00 91 ASN A N 1
ATOM 747 C CA . ASN A 1 91 ? 12.013 -2.570 -2.350 1.00 91.00 91 ASN A CA 1
ATOM 748 C C . ASN A 1 91 ? 10.686 -3.336 -2.476 1.00 91.00 91 ASN A C 1
ATOM 750 O O . ASN A 1 91 ? 9.755 -2.837 -3.112 1.00 91.00 91 ASN A O 1
ATOM 754 N N . PRO A 1 92 ? 10.551 -4.524 -1.851 1.00 91.94 92 PRO A N 1
ATOM 755 C CA . PRO A 1 92 ? 9.342 -5.341 -1.955 1.00 91.94 92 PRO A CA 1
ATOM 756 C C . PRO A 1 92 ? 8.066 -4.619 -1.515 1.00 91.94 92 PRO A C 1
ATOM 758 O O . PRO A 1 92 ? 6.995 -4.876 -2.056 1.00 91.94 92 PRO A O 1
ATOM 761 N N . ARG A 1 93 ? 8.157 -3.696 -0.550 1.00 94.12 93 ARG A N 1
ATOM 762 C CA . ARG A 1 93 ? 7.001 -2.917 -0.090 1.00 94.12 93 ARG A CA 1
ATOM 763 C C . ARG A 1 93 ? 6.553 -1.917 -1.144 1.00 94.12 93 ARG A C 1
ATOM 765 O O . ARG A 1 93 ? 5.365 -1.833 -1.425 1.00 94.12 93 ARG A O 1
ATOM 772 N N . ILE A 1 94 ? 7.487 -1.222 -1.787 1.00 93.81 94 ILE A N 1
ATOM 773 C CA . ILE A 1 94 ? 7.163 -0.331 -2.908 1.00 93.81 94 ILE A CA 1
ATOM 774 C C . ILE A 1 94 ? 6.641 -1.132 -4.107 1.00 93.81 94 ILE A C 1
ATOM 776 O O . ILE A 1 94 ? 5.632 -0.755 -4.698 1.00 93.81 94 ILE A O 1
ATOM 780 N N . LEU A 1 95 ? 7.254 -2.273 -4.424 1.00 93.44 95 LEU A N 1
ATOM 781 C CA . LEU A 1 95 ? 6.778 -3.166 -5.480 1.00 93.44 95 LEU A CA 1
ATOM 782 C C . LEU A 1 95 ? 5.350 -3.660 -5.235 1.00 93.44 95 LEU A C 1
ATOM 784 O O . LEU A 1 95 ? 4.544 -3.640 -6.155 1.00 93.44 95 LEU A O 1
ATOM 788 N N . ASN A 1 96 ? 4.998 -4.020 -4.000 1.00 94.88 96 ASN A N 1
ATOM 789 C CA . ASN A 1 96 ? 3.630 -4.413 -3.651 1.00 94.88 96 ASN A CA 1
ATOM 790 C C . ASN A 1 96 ? 2.610 -3.290 -3.900 1.00 94.88 96 ASN A C 1
ATOM 792 O O . ASN A 1 96 ? 1.473 -3.567 -4.282 1.00 94.88 96 ASN A O 1
ATOM 796 N N . LEU A 1 97 ? 2.996 -2.026 -3.685 1.00 95.56 97 LEU A N 1
ATOM 797 C CA . LEU A 1 97 ? 2.150 -0.875 -4.012 1.00 95.56 97 LEU A CA 1
ATOM 798 C C . LEU A 1 97 ? 1.926 -0.761 -5.525 1.00 95.56 97 LEU A C 1
ATOM 800 O O . LEU A 1 97 ? 0.798 -0.520 -5.956 1.00 95.56 97 LEU A O 1
ATOM 804 N N . VAL A 1 98 ? 2.977 -0.967 -6.325 1.00 94.31 98 VAL A N 1
ATOM 805 C CA . VAL A 1 98 ? 2.892 -0.990 -7.795 1.00 94.31 98 VAL A CA 1
ATOM 806 C C . VAL A 1 98 ? 2.029 -2.160 -8.275 1.00 94.31 98 VAL A C 1
ATOM 808 O O . VAL A 1 98 ? 1.110 -1.942 -9.061 1.00 94.31 98 VAL A O 1
ATOM 811 N N . GLY A 1 99 ? 2.264 -3.366 -7.753 1.00 93.69 99 GLY A N 1
ATOM 812 C CA . GLY A 1 99 ? 1.496 -4.572 -8.071 1.00 93.69 99 GLY A CA 1
ATOM 813 C C . GLY A 1 99 ? 0.007 -4.407 -7.777 1.00 93.69 99 GLY A C 1
ATOM 814 O O . GLY A 1 99 ? -0.833 -4.716 -8.617 1.00 93.69 99 GLY A O 1
ATOM 815 N N . TYR A 1 100 ? -0.354 -3.786 -6.647 1.00 94.50 100 TYR A N 1
ATOM 816 C CA . TYR A 1 100 ? -1.756 -3.470 -6.357 1.00 94.50 100 TYR A CA 1
ATOM 817 C C . TYR A 1 100 ? -2.381 -2.507 -7.379 1.00 94.50 100 TYR A C 1
ATOM 819 O O . TYR A 1 100 ? -3.538 -2.689 -7.763 1.00 94.50 100 TYR A O 1
ATOM 827 N N . LEU A 1 101 ? -1.649 -1.480 -7.827 1.00 93.75 101 LEU A N 1
ATOM 828 C CA . LEU A 1 101 ? -2.151 -0.566 -8.859 1.00 93.75 101 LEU A CA 1
ATOM 829 C C . LEU A 1 101 ? -2.325 -1.277 -10.204 1.00 93.75 101 LEU A C 1
ATOM 831 O O . LEU A 1 101 ? -3.341 -1.055 -10.864 1.00 93.75 101 LEU A O 1
ATOM 835 N N . ALA A 1 102 ? -1.378 -2.140 -10.579 1.00 93.50 102 ALA A N 1
ATOM 836 C CA . ALA A 1 102 ? -1.462 -2.953 -11.787 1.00 93.50 102 ALA A CA 1
ATOM 837 C C . ALA A 1 102 ? -2.668 -3.900 -11.724 1.00 93.50 102 ALA A C 1
ATOM 839 O O . ALA A 1 102 ? -3.535 -3.838 -12.593 1.00 93.50 102 ALA A O 1
ATOM 840 N N . TRP A 1 103 ? -2.796 -4.681 -10.648 1.00 91.31 103 TRP A N 1
ATOM 841 C CA . TRP A 1 103 ? -3.952 -5.548 -10.416 1.00 91.31 103 TRP A CA 1
ATOM 842 C C . TRP A 1 103 ? -5.260 -4.765 -10.501 1.00 91.31 103 TRP A C 1
ATOM 844 O O . TRP A 1 103 ? -6.166 -5.147 -11.226 1.00 91.31 103 TRP A O 1
ATOM 854 N N . LYS A 1 104 ? -5.361 -3.612 -9.835 1.00 89.50 104 LYS A N 1
ATOM 855 C CA . LYS A 1 104 ? -6.584 -2.802 -9.863 1.00 89.50 104 LYS A CA 1
ATOM 856 C C . LYS A 1 104 ? -6.930 -2.280 -11.262 1.00 89.50 104 LYS A C 1
ATOM 858 O O . LYS A 1 104 ? -8.111 -2.075 -11.534 1.00 89.50 104 LYS A O 1
ATOM 863 N N . HIS A 1 105 ? -5.929 -2.017 -12.099 1.00 91.69 105 HIS A N 1
ATOM 864 C CA . HIS A 1 105 ? -6.127 -1.548 -13.467 1.00 91.69 105 HIS A CA 1
ATOM 865 C C . HIS A 1 105 ? -6.586 -2.677 -14.397 1.00 91.69 105 HIS A C 1
ATOM 867 O O . HIS A 1 105 ? -7.498 -2.456 -15.182 1.00 91.69 105 HIS A O 1
ATOM 873 N N . PHE A 1 106 ? -6.004 -3.871 -14.252 1.00 92.44 106 PHE A N 1
ATOM 874 C CA . PHE A 1 106 ? -6.213 -5.007 -15.156 1.00 92.44 106 PHE A CA 1
ATOM 875 C C . PHE A 1 106 ? -7.122 -6.117 -14.590 1.00 92.44 106 PHE A C 1
ATOM 877 O O . PHE A 1 106 ? -7.314 -7.131 -15.246 1.00 92.44 106 PHE A O 1
ATOM 884 N N . LYS A 1 107 ? -7.691 -5.978 -13.381 1.00 88.31 107 LYS A N 1
ATOM 885 C CA . LYS A 1 107 ? -8.499 -7.038 -12.725 1.00 88.31 107 LYS A CA 1
ATOM 886 C C . LYS A 1 107 ? -9.738 -7.474 -13.511 1.00 88.31 107 LYS A C 1
ATOM 888 O O . LYS A 1 107 ? -10.259 -8.552 -13.252 1.00 88.31 107 LYS A O 1
ATOM 893 N N . ASP A 1 108 ? -10.236 -6.611 -14.393 1.00 91.19 108 ASP A N 1
ATOM 894 C CA . ASP A 1 108 ? -11.409 -6.883 -15.226 1.00 91.19 108 ASP A CA 1
ATOM 895 C C . ASP A 1 108 ? -11.003 -7.400 -16.626 1.00 91.19 108 ASP A C 1
ATOM 897 O O . ASP A 1 108 ? -11.872 -7.751 -17.423 1.00 91.19 108 ASP A O 1
ATOM 901 N N . ASP A 1 109 ? -9.695 -7.492 -16.899 1.00 93.94 109 ASP A N 1
ATOM 902 C CA . ASP A 1 109 ? -9.122 -7.966 -18.157 1.00 93.94 109 ASP A CA 1
ATOM 903 C C . ASP A 1 109 ? -8.659 -9.429 -18.044 1.00 93.94 109 ASP A C 1
ATOM 905 O O . ASP A 1 109 ? -8.200 -9.895 -16.998 1.00 93.94 109 ASP A O 1
ATOM 909 N N . GLU A 1 110 ? -8.716 -10.166 -19.154 1.00 94.00 110 GLU A N 1
ATOM 910 C CA . GLU A 1 110 ? -8.161 -11.519 -19.238 1.00 94.00 110 GLU A CA 1
ATOM 911 C C . GLU A 1 110 ? -6.640 -11.454 -19.465 1.00 94.00 110 GLU A C 1
ATOM 913 O O . GLU A 1 110 ? -6.142 -11.486 -20.593 1.00 94.00 110 GLU A O 1
ATOM 918 N N . VAL A 1 111 ? -5.882 -11.328 -18.374 1.00 91.88 111 VAL A N 1
ATOM 919 C CA . VAL A 1 111 ? -4.414 -11.292 -18.418 1.00 91.88 111 VAL A CA 1
ATOM 920 C C . VAL A 1 111 ? -3.852 -12.714 -18.415 1.00 91.88 111 VAL A C 1
ATOM 922 O O . VAL A 1 111 ? -3.907 -13.416 -17.408 1.00 91.88 111 VAL A O 1
ATOM 925 N N . ASN A 1 112 ? -3.262 -13.130 -19.537 1.00 95.81 112 ASN A N 1
ATOM 926 C CA . ASN A 1 112 ? -2.626 -14.446 -19.690 1.00 95.81 112 ASN A CA 1
ATOM 927 C C . ASN A 1 112 ? -1.089 -14.409 -19.622 1.00 95.81 112 ASN A C 1
ATOM 929 O O . ASN A 1 112 ? -0.456 -15.449 -19.441 1.00 95.81 112 ASN A O 1
ATOM 933 N N . LEU A 1 113 ? -0.484 -13.227 -19.762 1.00 93.62 113 LEU A N 1
ATOM 934 C CA . LEU A 1 113 ? 0.961 -13.044 -19.773 1.00 93.62 113 LEU A CA 1
ATOM 935 C C . LEU A 1 113 ? 1.332 -11.637 -19.293 1.00 93.62 113 LEU A C 1
ATOM 937 O O . LEU A 1 113 ? 0.811 -10.643 -19.795 1.00 93.62 113 LEU A O 1
ATOM 941 N N . VAL A 1 114 ? 2.291 -11.561 -18.369 1.00 93.75 114 VAL A N 1
ATOM 942 C CA . VAL A 1 114 ? 2.934 -10.313 -17.940 1.00 93.75 114 VAL A CA 1
ATOM 943 C C . VAL A 1 114 ? 4.391 -10.353 -18.389 1.00 93.75 114 VAL A C 1
ATOM 945 O O . VAL A 1 114 ? 5.107 -11.316 -18.118 1.00 93.75 114 VAL A O 1
ATOM 948 N N . MET A 1 115 ? 4.835 -9.316 -19.099 1.00 93.88 115 MET A N 1
ATOM 949 C CA . MET A 1 115 ? 6.207 -9.197 -19.596 1.00 93.88 115 MET A CA 1
ATOM 950 C C . MET A 1 115 ? 6.821 -7.872 -19.167 1.00 93.88 115 MET A C 1
ATOM 952 O O . MET A 1 115 ? 6.133 -6.872 -18.983 1.00 93.88 115 MET A O 1
ATOM 956 N N . THR A 1 116 ? 8.145 -7.859 -19.065 1.00 92.31 116 THR A N 1
ATOM 957 C CA . THR A 1 116 ? 8.923 -6.661 -18.764 1.00 92.31 116 THR A CA 1
ATOM 958 C C . THR A 1 116 ? 10.165 -6.601 -19.643 1.00 92.31 116 THR A C 1
ATOM 960 O O . THR A 1 116 ? 10.658 -7.625 -20.121 1.00 92.31 116 THR A O 1
ATOM 963 N N . ALA A 1 117 ? 10.654 -5.390 -19.902 1.00 90.06 117 ALA A N 1
ATOM 964 C CA . ALA A 1 117 ? 11.818 -5.177 -20.747 1.00 90.06 117 ALA A CA 1
ATOM 965 C C . ALA A 1 117 ? 13.107 -5.274 -19.922 1.00 90.06 117 ALA A C 1
ATOM 967 O O . ALA A 1 117 ? 13.379 -4.412 -19.087 1.00 90.06 117 ALA A O 1
ATOM 968 N N . GLY A 1 118 ? 13.928 -6.284 -20.213 1.00 88.62 118 GLY A N 1
ATOM 969 C CA . GLY A 1 118 ? 15.246 -6.469 -19.604 1.00 88.62 118 GLY A CA 1
ATOM 970 C C . GLY A 1 118 ? 15.212 -7.066 -18.193 1.00 88.62 118 GLY A C 1
ATOM 971 O O . GLY A 1 118 ? 14.287 -6.847 -17.414 1.00 88.62 118 GLY A O 1
ATOM 972 N N . GLU A 1 119 ? 16.273 -7.798 -17.850 1.00 86.19 119 GLU A N 1
ATOM 973 C CA . GLU A 1 119 ? 16.375 -8.560 -16.597 1.00 86.19 119 GLU A CA 1
ATOM 974 C C . GLU A 1 119 ? 16.241 -7.678 -15.347 1.00 86.19 119 GLU A C 1
ATOM 976 O O . GLU A 1 119 ? 15.589 -8.070 -14.380 1.00 86.19 119 GLU A O 1
ATOM 981 N N . LYS A 1 120 ? 16.761 -6.443 -15.391 1.00 85.81 120 LYS A N 1
ATOM 982 C CA . LYS A 1 120 ? 16.686 -5.497 -14.264 1.00 85.81 120 LYS A CA 1
ATOM 983 C C . LYS A 1 120 ? 15.256 -5.186 -13.804 1.00 85.81 120 LYS A C 1
ATOM 985 O O . LYS A 1 120 ? 15.056 -4.823 -12.651 1.00 85.81 120 LYS A O 1
ATOM 990 N N . ASN A 1 121 ? 14.270 -5.331 -14.690 1.00 89.06 121 ASN A N 1
ATOM 991 C CA . ASN A 1 121 ? 12.876 -4.993 -14.421 1.00 89.06 121 ASN A CA 1
ATOM 992 C C . ASN A 1 121 ? 12.019 -6.225 -14.090 1.00 89.06 121 ASN A C 1
ATOM 994 O O . ASN A 1 121 ? 10.807 -6.085 -13.931 1.00 89.06 121 ASN A O 1
ATOM 998 N N . SER A 1 122 ? 12.623 -7.416 -13.980 1.00 89.62 122 SER A N 1
ATOM 999 C CA . SER A 1 122 ? 11.925 -8.691 -13.729 1.00 89.62 122 SER A CA 1
ATOM 1000 C C . SER A 1 122 ? 11.022 -8.638 -12.498 1.00 89.62 122 SER A C 1
ATOM 1002 O O . SER A 1 122 ? 9.924 -9.185 -12.514 1.00 89.62 122 SER A O 1
ATOM 1004 N N . ALA A 1 123 ? 11.444 -7.908 -11.462 1.00 89.75 123 ALA A N 1
ATOM 1005 C CA . ALA A 1 123 ? 10.679 -7.739 -10.233 1.00 89.75 123 ALA A CA 1
ATOM 1006 C C . ALA A 1 123 ? 9.301 -7.082 -10.452 1.00 89.75 123 ALA A C 1
ATOM 1008 O O . ALA A 1 123 ? 8.375 -7.368 -9.706 1.00 89.75 123 ALA A O 1
ATOM 1009 N N . LEU A 1 124 ? 9.133 -6.252 -11.489 1.00 90.12 124 LEU A N 1
ATOM 1010 C CA . LEU A 1 124 ? 7.845 -5.624 -11.814 1.00 90.12 124 LEU A CA 1
ATOM 1011 C C . LEU A 1 124 ? 6.830 -6.597 -12.412 1.00 90.12 124 LEU A C 1
ATOM 1013 O O . LEU A 1 124 ? 5.635 -6.355 -12.311 1.00 90.12 124 LEU A O 1
ATOM 1017 N N . ALA A 1 125 ? 7.293 -7.667 -13.059 1.00 91.44 125 ALA A N 1
ATOM 1018 C CA . ALA A 1 125 ? 6.411 -8.629 -13.714 1.00 91.44 125 ALA A CA 1
ATOM 1019 C C . ALA A 1 125 ? 5.823 -9.666 -12.743 1.00 91.44 125 ALA A C 1
ATOM 1021 O O . ALA A 1 125 ? 4.911 -10.396 -13.119 1.00 91.44 125 ALA A O 1
ATOM 1022 N N . VAL A 1 126 ? 6.358 -9.759 -11.521 1.00 88.00 126 VAL A N 1
ATOM 1023 C CA . VAL A 1 126 ? 6.018 -10.808 -10.543 1.00 88.00 126 VAL A CA 1
ATOM 1024 C C . VAL A 1 126 ? 5.237 -10.293 -9.328 1.00 88.00 126 VAL A C 1
ATOM 1026 O O . VAL A 1 126 ? 5.008 -11.062 -8.394 1.00 88.00 126 VAL A O 1
ATOM 1029 N N . VAL A 1 127 ? 4.878 -9.004 -9.303 1.00 84.00 127 VAL A N 1
ATOM 1030 C CA . VAL A 1 127 ? 4.275 -8.314 -8.142 1.00 84.00 127 VAL A CA 1
ATOM 1031 C C . VAL A 1 127 ? 2.801 -8.002 -8.316 1.00 84.00 127 VAL A C 1
ATOM 1033 O O . VAL A 1 127 ? 2.363 -7.805 -9.467 1.00 84.00 127 VAL A O 1
#

Secondary structure (DSSP, 8-state):
--HHHHHHHHHHHHHHHHHHTTTS-HHHHHHHHT--HHHHHHHHTTSSPPPHHHHHHHHHHHHHTTHHHHHHHHHH--SSSS--HHHHHT-HHHHHHHHHHHHHHHTTS-------SSGGGHHHH--

Radius of gyration: 15.4 Å; chains: 1; bounding box: 38×31×39 Å

Organism: NCBI:txid1365176

pLDDT: mean 88.81, std 11.98, range [41.09, 97.62]

Foldseek 3Di:
DDPVVQVVLQLLLLLLLLLLVVQDDLVRLCVQLVDDSVVSVCSNVVVDTDGSVSSVSSVVSCVVVVSLVVRLCVQQDDPDPHGPVCSQLVRVSNLSSLVVVVCVVCVVPDDPAFDDDDPSNVSNRPD

InterPro domains:
  IPR050118 Purine/Pyrimidine Phosphoribosyltransferase [PTHR43864] (1-126)

Sequence (127 aa):
MSIGEAEESSYIVAKLLNSLKEVYTFKELEEILDMPSQLLWRYTTFSQFPERQTAKKILDAIRENRLIEKALKQALSGETRVAEEWRLLFNPRILNLVGYLAWKHFKDDEVNLVMTAGEKNSALAVV